Protein AF-A0A9D8DYG4-F1 (afdb_monomer)

Secondary structure (DSSP, 8-state):
-THHHHHHHHHHHHHHHHHHHHHHH---HHHHHHHHHHHT---HHHHHHHHHHH---HHHHHHHHHHHHHHHHHHHHHHHHHHHHHHHHHT--HHHHT-GGGTTS---GGGS-S-------

Foldseek 3Di:
DLVVCLVPVLVVQLVVQLVCCCVVVVDDSLVSSLRSLVVSQDACVVVVVVCVVVVDDPVVSVSSSVSRVVSNVVSVVSSVVSVVVSVVVVPVCPVVVPDCVCVPVCPDPPPPPPPPDDDDD

Structure (mmCIF, N/CA/C/O backbone):
data_AF-A0A9D8DYG4-F1
#
_entry.id   AF-A0A9D8DYG4-F1
#
loop_
_atom_site.group_PDB
_atom_site.id
_atom_site.type_symbol
_atom_site.label_atom_id
_atom_site.label_alt_id
_atom_site.label_comp_id
_atom_site.label_asym_id
_atom_site.label_entity_id
_atom_site.label_seq_id
_atom_site.pdbx_PDB_ins_code
_atom_site.Cartn_x
_atom_site.Cartn_y
_atom_site.Cartn_z
_atom_site.occupancy
_atom_site.B_iso_or_equiv
_atom_site.auth_seq_id
_atom_site.auth_comp_id
_atom_site.auth_asym_id
_atom_site.auth_atom_id
_atom_site.pdbx_PDB_model_num
ATOM 1 N N . MET A 1 1 ? -7.616 -14.921 13.571 1.00 48.41 1 MET A N 1
ATOM 2 C CA . MET A 1 1 ? -8.263 -15.078 12.248 1.00 48.41 1 MET A CA 1
ATOM 3 C C . MET A 1 1 ? -7.941 -13.916 11.300 1.00 48.41 1 MET A C 1
ATOM 5 O O . MET A 1 1 ? -7.505 -14.181 10.191 1.00 48.41 1 MET A O 1
ATOM 9 N N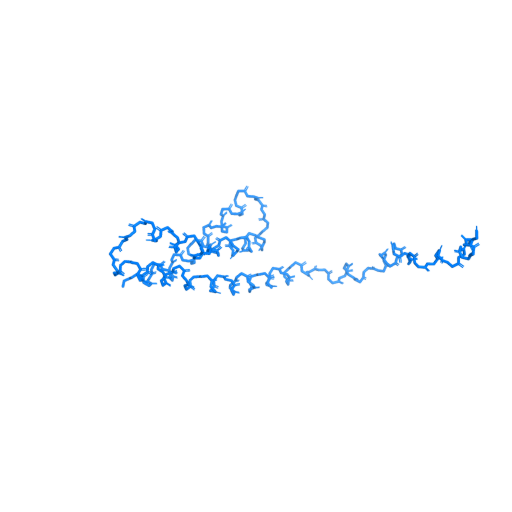 . VAL A 1 2 ? -8.060 -12.651 11.728 1.00 50.59 2 VAL A N 1
ATOM 10 C CA . VAL A 1 2 ? -8.009 -11.474 10.824 1.00 50.59 2 VAL A CA 1
ATOM 11 C C . VAL A 1 2 ? -6.627 -11.161 10.227 1.00 50.59 2 VAL A C 1
ATOM 13 O O . VAL A 1 2 ? -6.534 -10.733 9.085 1.00 50.59 2 VAL A O 1
ATOM 16 N N . ARG A 1 3 ? -5.531 -11.532 10.904 1.00 53.50 3 ARG A N 1
ATOM 17 C CA . ARG A 1 3 ? -4.160 -11.390 10.370 1.00 53.50 3 ARG A CA 1
ATOM 18 C C . ARG A 1 3 ? -3.975 -12.063 8.997 1.00 53.50 3 ARG A C 1
ATOM 20 O O . ARG A 1 3 ? -3.184 -11.598 8.193 1.00 53.50 3 ARG A O 1
ATOM 27 N N . ARG A 1 4 ? -4.718 -13.140 8.709 1.00 58.81 4 ARG A N 1
ATOM 28 C CA . ARG A 1 4 ? -4.624 -13.875 7.436 1.00 58.81 4 ARG A CA 1
ATOM 29 C C . ARG A 1 4 ? -5.157 -13.073 6.246 1.00 58.81 4 ARG A C 1
ATOM 31 O O . ARG A 1 4 ? -4.647 -13.254 5.151 1.00 58.81 4 ARG A O 1
ATOM 38 N N . LEU A 1 5 ? -6.138 -12.195 6.460 1.00 61.38 5 LEU A N 1
ATOM 39 C CA . LEU A 1 5 ? -6.743 -11.411 5.384 1.00 61.38 5 LEU A CA 1
ATOM 40 C C . LEU A 1 5 ? -5.798 -10.312 4.891 1.00 61.38 5 LEU A C 1
ATOM 42 O O . LEU A 1 5 ? -5.737 -10.070 3.700 1.00 61.38 5 LEU A O 1
ATOM 46 N N . VAL A 1 6 ? -4.984 -9.739 5.777 1.00 63.25 6 VAL A N 1
ATOM 47 C CA . VAL A 1 6 ? -3.973 -8.726 5.436 1.00 63.25 6 VAL A CA 1
ATOM 48 C C . VAL A 1 6 ? -2.803 -9.313 4.652 1.00 63.25 6 VAL A C 1
ATOM 50 O O . VAL A 1 6 ? -2.446 -8.814 3.588 1.00 63.25 6 VAL A O 1
ATOM 53 N N . TRP A 1 7 ? -2.231 -10.412 5.153 1.00 65.81 7 TRP A N 1
ATOM 54 C CA . TRP A 1 7 ? -1.086 -11.064 4.508 1.00 65.81 7 TRP A CA 1
ATOM 55 C C . TRP A 1 7 ? -1.425 -11.662 3.142 1.00 65.81 7 TRP A C 1
ATOM 57 O O . TRP A 1 7 ? -0.536 -11.818 2.315 1.00 65.81 7 TRP A O 1
ATOM 67 N N . ILE A 1 8 ? -2.694 -12.004 2.912 1.00 71.81 8 ILE A N 1
ATOM 68 C CA . ILE A 1 8 ? -3.167 -12.596 1.655 1.00 71.81 8 ILE A CA 1
ATOM 69 C C . ILE A 1 8 ? -3.800 -11.527 0.755 1.00 71.81 8 ILE A C 1
ATOM 71 O O . ILE A 1 8 ? -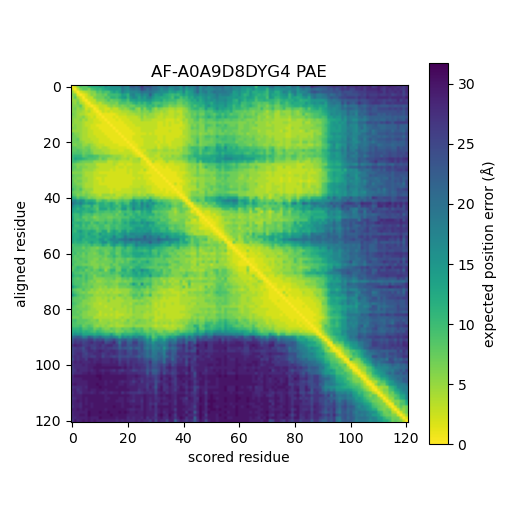3.535 -11.485 -0.442 1.00 71.81 8 ILE A O 1
ATOM 75 N N . GLY A 1 9 ? -4.596 -10.630 1.328 1.00 75.25 9 GLY A N 1
ATOM 76 C CA . GLY A 1 9 ? -5.312 -9.571 0.624 1.00 75.25 9 GLY A CA 1
ATOM 77 C C . GLY A 1 9 ? -4.392 -8.486 0.081 1.00 75.25 9 GLY A C 1
ATOM 78 O O . GLY A 1 9 ? -4.637 -8.010 -1.019 1.00 75.25 9 GLY A O 1
ATOM 79 N N . GLY A 1 10 ? -3.300 -8.154 0.779 1.00 78.94 10 GLY A N 1
ATOM 80 C CA . GLY A 1 10 ? -2.299 -7.211 0.276 1.00 78.94 10 GLY A CA 1
ATOM 81 C C . GLY A 1 10 ? -1.711 -7.659 -1.071 1.00 78.94 10 GLY A C 1
ATOM 82 O O . GLY A 1 10 ? -1.924 -6.985 -2.077 1.00 78.94 10 GLY A O 1
ATOM 83 N N . PRO A 1 11 ? -1.046 -8.826 -1.145 1.00 82.38 11 PRO A N 1
ATOM 84 C CA . PRO A 1 11 ? -0.505 -9.340 -2.402 1.00 82.38 11 PRO A CA 1
ATOM 85 C C . PRO A 1 11 ? -1.558 -9.488 -3.506 1.00 82.38 11 PRO A C 1
ATOM 87 O O . PRO A 1 11 ? -1.292 -9.144 -4.654 1.00 82.38 11 PRO A O 1
ATOM 90 N N . ILE A 1 12 ? -2.766 -9.953 -3.167 1.00 86.12 12 ILE A N 1
ATOM 91 C CA . ILE A 1 12 ? -3.862 -10.098 -4.136 1.00 86.12 12 ILE A CA 1
ATOM 92 C C . ILE A 1 12 ? -4.286 -8.741 -4.697 1.00 86.12 12 ILE A C 1
ATOM 94 O O . ILE A 1 12 ? -4.432 -8.607 -5.910 1.00 86.12 12 ILE A O 1
ATOM 98 N N . ASN A 1 13 ? -4.454 -7.731 -3.841 1.00 85.38 13 ASN A N 1
ATOM 99 C CA . ASN A 1 13 ? -4.845 -6.395 -4.270 1.00 85.38 13 ASN A CA 1
ATOM 100 C C . ASN A 1 13 ? -3.747 -5.746 -5.120 1.00 85.38 13 ASN A C 1
ATOM 102 O O . ASN A 1 13 ? -4.044 -5.128 -6.136 1.00 85.38 13 ASN A O 1
ATOM 106 N N . TRP A 1 14 ? -2.474 -5.955 -4.774 1.00 86.56 14 TRP A N 1
ATOM 107 C CA . TRP A 1 14 ? -1.351 -5.490 -5.588 1.00 86.56 14 TRP A CA 1
ATOM 108 C C . TRP A 1 14 ? -1.349 -6.109 -6.991 1.00 86.56 14 TRP A C 1
ATOM 110 O O . TRP A 1 14 ? -1.209 -5.391 -7.985 1.00 86.56 14 TRP A O 1
ATOM 120 N N . ILE A 1 15 ? -1.545 -7.428 -7.085 1.00 89.44 15 ILE A N 1
ATOM 121 C CA . ILE A 1 15 ? -1.633 -8.138 -8.366 1.00 89.44 15 ILE A CA 1
ATOM 122 C C . ILE A 1 15 ? -2.839 -7.629 -9.163 1.00 89.44 15 ILE A C 1
ATOM 124 O O . ILE A 1 15 ? -2.695 -7.302 -10.339 1.00 89.44 15 ILE A O 1
ATOM 128 N N . ALA A 1 16 ? -4.002 -7.488 -8.523 1.00 90.25 16 ALA A N 1
ATOM 129 C CA . ALA A 1 16 ? -5.208 -6.971 -9.162 1.00 90.25 16 ALA A CA 1
ATOM 130 C C . ALA A 1 16 ? -5.013 -5.542 -9.696 1.00 90.25 16 ALA A C 1
ATOM 132 O O . ALA A 1 16 ? -5.323 -5.286 -10.857 1.00 90.25 16 ALA A O 1
ATOM 133 N N . CYS A 1 17 ? -4.440 -4.632 -8.899 1.00 88.50 17 CYS A N 1
ATOM 134 C CA . CYS A 1 17 ? -4.125 -3.264 -9.318 1.00 88.50 17 CYS A CA 1
ATOM 135 C C . CYS A 1 17 ? -3.097 -3.224 -10.454 1.00 88.50 17 CYS A C 1
ATOM 137 O O . CYS A 1 17 ? -3.249 -2.430 -11.377 1.00 88.50 17 CYS A O 1
ATOM 139 N N . THR A 1 18 ? -2.076 -4.082 -10.414 1.00 89.75 18 THR A N 1
ATOM 140 C CA . THR A 1 18 ? -1.065 -4.180 -11.478 1.00 89.75 18 THR A CA 1
ATOM 141 C C . THR A 1 18 ? -1.686 -4.656 -12.790 1.00 89.75 18 THR A C 1
ATOM 143 O O . THR A 1 18 ? -1.442 -4.055 -13.837 1.00 89.75 18 THR A O 1
ATOM 146 N N . LEU A 1 19 ? -2.521 -5.703 -12.743 1.00 90.88 19 LEU A N 1
ATOM 147 C CA . LEU A 1 19 ? -3.256 -6.169 -13.918 1.00 90.88 19 LEU A CA 1
ATOM 148 C C . LEU A 1 19 ? -4.173 -5.070 -14.450 1.00 90.88 19 LEU A C 1
ATOM 150 O O . LEU A 1 19 ? -4.137 -4.789 -15.644 1.00 90.88 19 LEU A O 1
ATOM 154 N N . LEU A 1 20 ? -4.954 -4.418 -13.581 1.00 89.38 20 LEU A N 1
ATOM 155 C CA . LEU A 1 20 ? -5.807 -3.304 -13.992 1.00 89.38 20 LEU A CA 1
ATOM 156 C C . LEU A 1 20 ? -4.987 -2.203 -14.666 1.00 89.38 20 LEU A C 1
ATOM 158 O O . LEU A 1 20 ? -5.381 -1.719 -15.719 1.00 89.38 20 LEU A O 1
ATOM 162 N N . ALA A 1 21 ? -3.840 -1.828 -14.097 1.00 87.88 21 ALA A N 1
ATOM 163 C CA . ALA A 1 21 ? -2.982 -0.798 -14.665 1.00 87.88 21 ALA A CA 1
ATOM 164 C C . ALA A 1 21 ? -2.487 -1.184 -16.065 1.00 87.88 21 ALA A C 1
ATOM 166 O O . ALA A 1 21 ? -2.554 -0.371 -16.983 1.00 87.88 21 ALA A O 1
ATOM 167 N N . HIS A 1 22 ? -2.050 -2.428 -16.263 1.00 88.56 22 HIS A N 1
ATOM 168 C CA . HIS A 1 22 ? -1.600 -2.885 -17.575 1.00 88.56 22 HIS A CA 1
ATOM 169 C C . HIS A 1 22 ? -2.746 -2.939 -18.599 1.00 88.56 22 HIS A C 1
ATOM 171 O O . HIS A 1 22 ? -2.606 -2.413 -19.701 1.00 88.56 22 HIS A O 1
ATOM 177 N N . TYR A 1 23 ? -3.892 -3.518 -18.229 1.00 88.88 23 TYR A N 1
ATOM 178 C CA . TYR A 1 23 ? -5.007 -3.734 -19.153 1.00 88.88 23 TYR A CA 1
ATOM 179 C C . TYR A 1 23 ? -5.846 -2.476 -19.430 1.00 88.88 23 TYR A C 1
ATOM 181 O O . TYR A 1 23 ? -6.337 -2.334 -20.546 1.00 88.88 23 TYR A O 1
ATOM 189 N N . LEU A 1 24 ? -6.013 -1.558 -18.467 1.00 90.06 24 LEU A N 1
ATOM 190 C CA . LEU A 1 24 ? -6.767 -0.310 -18.680 1.00 90.06 24 LEU A CA 1
ATOM 191 C C . LEU A 1 24 ? -5.903 0.813 -19.262 1.00 90.06 24 LEU A C 1
ATOM 193 O O . LEU A 1 24 ? -6.386 1.555 -20.112 1.00 90.06 24 LEU A O 1
ATOM 197 N N . LEU A 1 25 ? -4.663 0.983 -18.786 1.00 85.31 25 LEU A N 1
ATOM 198 C CA . LEU A 1 25 ? -3.805 2.109 -19.190 1.00 85.31 25 LEU A CA 1
ATOM 199 C C . LEU A 1 25 ? -2.795 1.742 -20.287 1.00 85.31 25 LEU A C 1
ATOM 201 O O . LEU A 1 25 ? -2.138 2.636 -20.814 1.00 85.31 25 LEU A O 1
ATOM 205 N N . GLY A 1 26 ? -2.638 0.458 -20.634 1.00 83.44 26 GLY A N 1
ATOM 206 C CA . GLY A 1 26 ? -1.716 0.012 -21.688 1.00 83.44 26 GLY A CA 1
ATOM 207 C C . GLY A 1 26 ? -0.237 0.288 -21.387 1.00 83.44 26 GLY A C 1
ATOM 208 O O . GLY A 1 26 ? 0.594 0.314 -22.292 1.00 83.44 26 GLY A O 1
ATOM 209 N N . VAL A 1 27 ? 0.102 0.539 -20.121 1.00 83.25 27 VAL A N 1
ATOM 210 C CA . VAL A 1 27 ? 1.461 0.877 -19.680 1.00 83.25 27 VAL A CA 1
ATOM 211 C C . VAL A 1 27 ? 2.363 -0.354 -19.623 1.00 83.25 27 VAL A C 1
ATOM 213 O O . VAL A 1 27 ? 1.901 -1.472 -19.395 1.00 83.25 27 VAL A O 1
ATOM 216 N N . SER A 1 28 ? 3.671 -0.153 -19.806 1.00 86.19 28 SER A N 1
ATOM 217 C CA . SER A 1 28 ? 4.664 -1.232 -19.755 1.00 86.19 28 SER A CA 1
ATOM 218 C C . SER A 1 28 ? 4.650 -1.960 -18.405 1.00 86.19 28 SER A C 1
ATOM 220 O O . SER A 1 28 ? 4.374 -1.362 -17.364 1.00 86.19 28 SER A O 1
ATOM 222 N N . TRP A 1 29 ? 4.981 -3.256 -18.412 1.00 85.56 29 TRP A N 1
ATOM 223 C CA . TRP A 1 29 ? 4.990 -4.102 -17.211 1.00 85.56 29 TRP A CA 1
ATOM 224 C C . TRP A 1 29 ? 5.726 -3.484 -16.008 1.00 85.56 29 TRP A C 1
ATOM 226 O O . TRP A 1 29 ? 5.140 -3.470 -14.924 1.00 85.56 29 TRP A O 1
ATOM 236 N N . PRO A 1 30 ? 6.939 -2.906 -16.152 1.00 84.75 30 PRO A N 1
ATOM 237 C CA . PRO A 1 30 ? 7.631 -2.272 -15.028 1.00 84.75 30 PRO A CA 1
ATOM 238 C C . PRO A 1 30 ? 6.820 -1.117 -14.424 1.00 84.75 30 PRO A C 1
ATOM 240 O O . PRO A 1 30 ? 6.682 -1.012 -13.207 1.00 84.75 30 PRO A O 1
ATOM 243 N N . LEU A 1 31 ? 6.221 -0.277 -15.271 1.00 85.12 31 LEU A N 1
ATOM 244 C CA . LEU A 1 31 ? 5.428 0.865 -14.824 1.00 85.12 31 LEU A CA 1
ATOM 245 C C . LEU A 1 31 ? 4.100 0.426 -14.186 1.00 85.12 31 LEU A C 1
ATOM 247 O O . LEU A 1 31 ? 3.666 1.027 -13.205 1.00 85.12 31 LEU A O 1
ATOM 251 N N . ALA A 1 32 ? 3.485 -0.644 -14.695 1.00 88.38 32 ALA A N 1
ATOM 252 C CA . ALA A 1 32 ? 2.277 -1.233 -14.122 1.00 88.38 32 ALA A CA 1
ATOM 253 C C . ALA A 1 32 ? 2.523 -1.782 -12.706 1.00 88.38 32 ALA A C 1
ATOM 255 O O . ALA A 1 32 ? 1.728 -1.516 -11.804 1.00 88.38 32 ALA A O 1
ATOM 256 N N . PHE A 1 33 ? 3.641 -2.488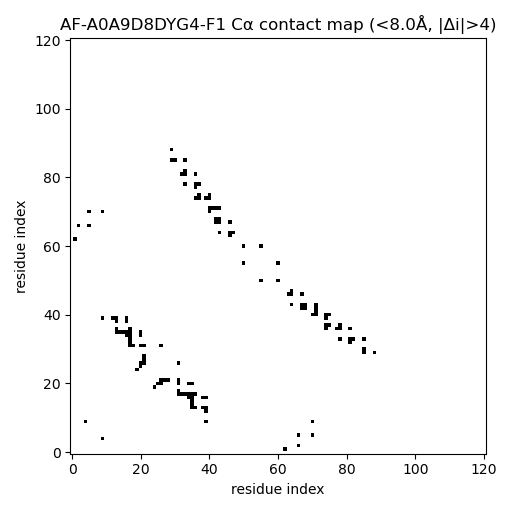 -12.483 1.00 88.69 33 PHE A N 1
ATOM 257 C CA . PHE A 1 33 ? 4.020 -2.984 -11.153 1.00 88.69 33 PHE A CA 1
ATOM 258 C C . PHE A 1 33 ? 4.256 -1.845 -10.159 1.00 88.69 33 PHE A C 1
ATOM 260 O O . PHE A 1 33 ? 3.833 -1.935 -9.004 1.00 88.69 33 PHE A O 1
ATOM 267 N N . LEU A 1 34 ? 4.898 -0.762 -10.611 1.00 88.25 34 LEU A N 1
ATOM 268 C CA . LEU A 1 34 ? 5.101 0.443 -9.808 1.00 88.25 34 LEU A CA 1
ATOM 269 C C . LEU A 1 34 ? 3.774 1.103 -9.429 1.00 88.25 34 LEU A C 1
ATOM 271 O O . LEU A 1 34 ? 3.557 1.409 -8.259 1.00 88.25 34 LEU A O 1
ATOM 275 N N . LEU A 1 35 ? 2.878 1.283 -10.399 1.00 88.75 35 LEU A N 1
ATOM 276 C CA . LEU A 1 35 ? 1.542 1.829 -10.163 1.00 88.75 35 LEU A CA 1
ATOM 277 C C . LEU A 1 35 ? 0.759 0.977 -9.163 1.00 88.75 35 LEU A C 1
ATOM 279 O O . LEU A 1 35 ? 0.214 1.513 -8.202 1.00 88.75 35 LEU A O 1
ATOM 283 N N . GLY A 1 36 ? 0.767 -0.347 -9.330 1.00 87.69 36 GLY A N 1
ATOM 284 C CA . GLY A 1 36 ? 0.152 -1.261 -8.372 1.00 87.69 36 GLY A CA 1
ATOM 285 C C . GLY A 1 36 ? 0.732 -1.104 -6.965 1.00 87.69 36 GLY A C 1
ATOM 286 O O . GLY A 1 36 ? -0.016 -1.092 -5.988 1.00 87.69 36 GLY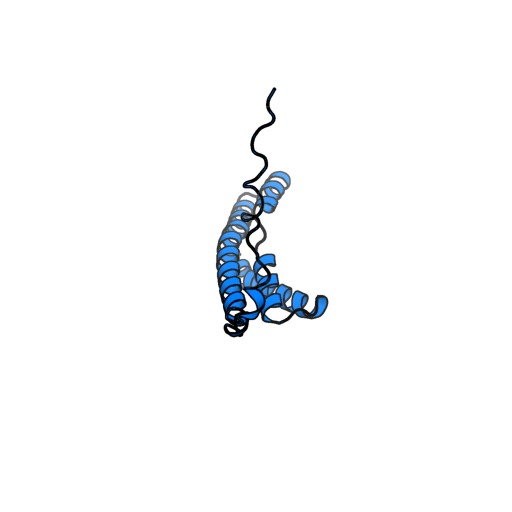 A O 1
ATOM 287 N N . ALA A 1 37 ? 2.056 -0.955 -6.846 1.00 87.81 37 ALA A N 1
ATOM 288 C CA . ALA A 1 37 ? 2.744 -0.830 -5.560 1.00 87.81 37 ALA A CA 1
ATOM 289 C C . ALA A 1 37 ? 2.441 0.488 -4.833 1.00 87.81 37 ALA A C 1
ATOM 291 O O . ALA A 1 37 ? 2.449 0.535 -3.607 1.00 87.81 37 ALA A O 1
ATOM 292 N N . ILE A 1 38 ? 2.146 1.551 -5.577 1.00 85.81 38 ILE A N 1
ATOM 293 C CA . ILE A 1 38 ? 1.711 2.829 -5.007 1.00 85.81 38 ILE A CA 1
ATOM 294 C C . ILE A 1 38 ? 0.244 2.740 -4.563 1.00 85.81 38 ILE A C 1
ATOM 296 O O . ILE A 1 38 ? -0.103 3.237 -3.499 1.00 85.81 38 ILE A O 1
ATOM 300 N N . LEU A 1 39 ? -0.614 2.073 -5.341 1.00 86.19 39 LEU A N 1
ATOM 301 C CA . LEU A 1 39 ? -2.054 1.978 -5.066 1.00 86.19 39 LEU A CA 1
ATOM 302 C C . LEU A 1 39 ? -2.408 1.094 -3.863 1.00 86.19 39 LEU A C 1
ATOM 304 O O . LEU A 1 39 ? -3.432 1.318 -3.220 1.00 86.19 39 LEU A O 1
ATOM 308 N N . ILE A 1 40 ? -1.580 0.100 -3.536 1.00 83.81 40 ILE A N 1
ATOM 309 C CA . ILE A 1 40 ? -1.779 -0.718 -2.330 1.00 83.81 40 ILE A CA 1
ATOM 310 C C . ILE A 1 40 ? -1.568 0.082 -1.035 1.00 83.81 40 ILE A C 1
ATOM 312 O O . ILE A 1 40 ? -2.157 -0.258 -0.009 1.00 83.81 40 ILE A O 1
ATOM 316 N N . VAL A 1 41 ? -0.774 1.158 -1.075 1.00 78.69 41 VAL A N 1
ATOM 317 C CA . VAL A 1 41 ? -0.603 2.072 0.060 1.00 78.69 41 VAL A CA 1
ATOM 318 C C . VAL A 1 41 ? -1.854 2.935 0.177 1.00 78.69 41 VAL A C 1
ATOM 320 O O . VAL A 1 41 ? -2.004 3.970 -0.466 1.00 78.69 41 VAL A O 1
ATOM 323 N N . SER A 1 42 ? -2.785 2.477 1.006 1.00 73.06 42 SER A N 1
ATOM 324 C CA . SER A 1 42 ? -3.903 3.279 1.492 1.00 73.06 42 SER A CA 1
ATOM 325 C C . SER A 1 42 ? -3.634 3.658 2.940 1.00 73.06 42 SER A C 1
ATOM 327 O O . SER A 1 42 ? -3.370 2.793 3.773 1.00 73.06 42 SER A O 1
ATOM 329 N N . GLY A 1 43 ? -3.705 4.952 3.242 1.00 65.00 43 GLY A N 1
ATOM 330 C CA . GLY A 1 43 ? -3.387 5.442 4.575 1.00 65.00 43 GLY A CA 1
ATOM 331 C C . GLY A 1 43 ? -4.466 5.070 5.608 1.00 65.00 43 GLY A C 1
ATOM 332 O O . GLY A 1 43 ? -5.656 5.290 5.356 1.00 65.00 43 GLY A O 1
ATOM 333 N N . PRO A 1 44 ? -4.095 4.635 6.830 1.00 68.44 44 PRO A N 1
ATOM 334 C CA . PRO A 1 44 ? -5.011 4.521 7.976 1.00 68.44 44 PRO A CA 1
ATOM 335 C C . PRO A 1 44 ? -5.603 5.879 8.410 1.00 68.44 44 PRO A C 1
ATOM 337 O O . PRO A 1 44 ? -6.470 5.942 9.289 1.00 68.44 44 PRO A O 1
ATOM 340 N N . THR A 1 45 ? -5.166 6.963 7.761 1.00 73.69 45 THR A N 1
ATOM 341 C CA . THR A 1 45 ? -5.633 8.344 7.908 1.00 73.69 45 THR A CA 1
ATOM 342 C C . THR A 1 45 ? -7.130 8.507 7.660 1.00 73.69 45 THR A C 1
ATOM 344 O O . THR A 1 45 ? -7.738 9.375 8.278 1.00 73.69 45 THR A O 1
ATOM 347 N N . VAL A 1 46 ? -7.749 7.655 6.834 1.00 71.62 46 VAL A N 1
ATOM 348 C CA . VAL A 1 46 ? -9.213 7.643 6.630 1.00 71.62 46 VAL A CA 1
ATOM 349 C C . VAL A 1 46 ? -9.939 6.593 7.473 1.00 71.62 46 VAL A C 1
ATOM 351 O O . VAL A 1 46 ? -11.098 6.781 7.830 1.00 71.62 46 VAL A O 1
ATOM 354 N N . VAL A 1 47 ? -9.263 5.510 7.859 1.00 74.69 47 VAL A N 1
ATOM 355 C CA . VAL A 1 47 ? -9.868 4.410 8.631 1.00 74.69 47 VAL A CA 1
ATOM 356 C C . VAL A 1 47 ? -10.143 4.835 10.075 1.00 74.69 47 VAL A C 1
ATOM 358 O O . VAL A 1 47 ? -11.204 4.540 10.623 1.00 74.69 47 VAL A O 1
ATOM 361 N N . THR A 1 48 ? -9.212 5.584 10.671 1.00 79.69 48 THR A N 1
ATOM 362 C CA . THR A 1 48 ? -9.311 6.078 12.053 1.00 79.69 48 THR A CA 1
ATOM 363 C C . THR A 1 48 ? -10.518 7.006 12.269 1.00 79.69 48 THR A C 1
ATOM 365 O O . THR A 1 48 ? -11.331 6.693 13.140 1.00 79.69 48 THR A O 1
ATOM 368 N N . PRO A 1 49 ? -10.735 8.072 11.464 1.00 81.00 49 PRO A N 1
ATOM 369 C CA . PRO A 1 49 ? -11.904 8.932 11.648 1.00 81.00 49 PRO A CA 1
ATOM 370 C C . PRO A 1 49 ? -13.227 8.193 11.394 1.00 81.00 49 PRO A C 1
ATOM 372 O O . PRO A 1 49 ? -14.179 8.385 12.143 1.00 81.00 49 PRO A O 1
ATOM 375 N N . ILE A 1 50 ? -13.300 7.296 10.402 1.00 79.25 50 ILE A N 1
ATOM 376 C CA . ILE A 1 50 ? -14.525 6.523 10.116 1.00 79.25 50 ILE A CA 1
ATOM 377 C C . ILE A 1 50 ? -14.896 5.603 11.288 1.00 79.25 50 ILE A C 1
ATOM 379 O O . ILE A 1 50 ? -16.068 5.507 11.657 1.00 79.25 50 ILE A O 1
ATOM 383 N N . LEU A 1 51 ? -13.908 4.952 11.906 1.00 77.12 51 LEU A N 1
ATOM 384 C CA . LEU A 1 51 ? -14.113 4.120 13.096 1.00 77.12 51 LEU A CA 1
ATOM 385 C C . LEU A 1 51 ? -14.631 4.922 14.291 1.00 77.12 51 LEU A C 1
ATOM 387 O O . LEU A 1 51 ? -15.449 4.410 15.059 1.00 77.12 51 LEU A O 1
ATOM 391 N N . ASP A 1 52 ? -14.177 6.164 14.438 1.00 79.44 52 ASP A N 1
ATOM 392 C CA . ASP A 1 52 ? -14.613 7.042 15.520 1.00 79.44 52 ASP A CA 1
ATOM 393 C C . ASP A 1 52 ? -16.066 7.520 15.326 1.00 79.44 52 ASP A C 1
ATOM 395 O O . ASP A 1 52 ? -16.808 7.631 16.307 1.00 79.44 52 ASP A O 1
ATOM 399 N N . PHE A 1 53 ? -16.526 7.696 14.079 1.00 80.25 53 PHE A N 1
ATOM 400 C CA . PHE A 1 53 ? -17.938 7.973 13.776 1.00 80.25 53 PHE A CA 1
ATOM 401 C C . PHE A 1 53 ? -18.842 6.736 13.898 1.00 80.25 53 PHE A C 1
ATOM 403 O O . PHE A 1 53 ? -19.947 6.837 14.427 1.00 80.25 53 PHE A O 1
ATOM 410 N N . ALA A 1 54 ? -18.388 5.564 13.444 1.00 82.38 54 ALA A N 1
ATOM 411 C CA . ALA A 1 54 ? -19.198 4.341 13.409 1.00 82.38 54 ALA A CA 1
ATOM 412 C C . ALA A 1 54 ? -19.349 3.636 14.776 1.00 82.38 54 ALA A C 1
ATOM 414 O O . ALA A 1 54 ? -20.198 2.758 14.916 1.00 82.38 54 ALA A O 1
ATOM 415 N N . ARG A 1 55 ? -18.525 3.991 15.777 1.00 77.06 55 ARG A N 1
ATOM 416 C CA . ARG A 1 55 ? -18.520 3.432 17.149 1.00 77.06 55 ARG A CA 1
ATOM 417 C C . ARG A 1 55 ? -18.702 1.899 17.236 1.00 77.06 55 ARG A C 1
ATOM 419 O O . ARG A 1 55 ? -19.581 1.422 17.959 1.00 77.06 55 ARG A O 1
ATOM 426 N N . PRO A 1 56 ? -17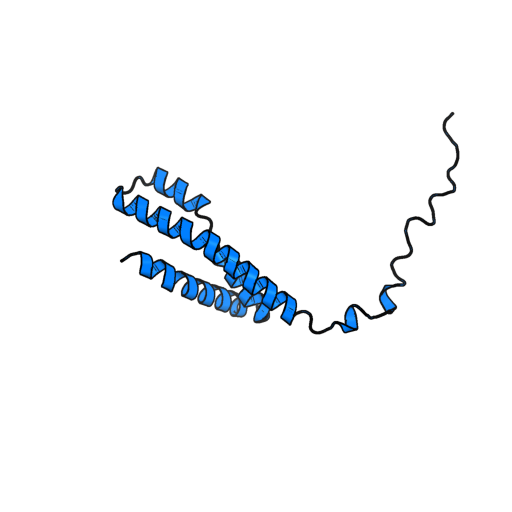.882 1.088 16.548 1.00 76.88 56 PRO A N 1
ATOM 427 C CA . PRO A 1 56 ? -17.993 -0.361 16.648 1.00 76.88 56 PRO A CA 1
ATOM 428 C C . PRO A 1 56 ? -17.523 -0.887 18.011 1.00 76.88 56 PRO A C 1
ATOM 430 O O . PRO A 1 56 ? -16.801 -0.222 18.757 1.00 76.88 56 PRO A O 1
ATOM 433 N N . GLN A 1 57 ? -17.896 -2.132 18.321 1.00 80.06 57 GLN A N 1
ATOM 434 C CA . GLN A 1 57 ? -17.463 -2.822 19.539 1.00 80.06 57 GLN A CA 1
ATOM 435 C C . GLN A 1 57 ? -15.928 -2.825 19.670 1.00 80.06 57 GLN A C 1
ATOM 437 O O . GLN A 1 57 ? -15.214 -3.047 18.689 1.00 80.06 57 GLN A O 1
ATOM 442 N N . GLN A 1 58 ? -15.413 -2.631 20.893 1.00 78.12 58 GLN A N 1
ATOM 443 C CA . GLN A 1 58 ? -13.975 -2.439 21.166 1.00 78.12 58 GLN A CA 1
ATOM 444 C C . GLN A 1 58 ? -13.065 -3.513 20.542 1.00 78.12 58 GLN A C 1
ATOM 446 O O . GLN A 1 58 ? -11.972 -3.192 20.074 1.00 78.12 58 GLN A O 1
ATOM 451 N N . ARG A 1 59 ? -13.522 -4.774 20.473 1.00 79.44 59 ARG A N 1
ATOM 452 C CA . ARG A 1 59 ? -12.775 -5.871 19.831 1.00 79.44 59 ARG A CA 1
ATOM 453 C C . ARG A 1 59 ? -12.567 -5.662 18.330 1.00 79.44 59 ARG A C 1
ATOM 455 O O . ARG A 1 59 ? -11.490 -5.955 17.830 1.00 79.44 59 ARG A O 1
ATOM 462 N N . VAL A 1 60 ? -13.574 -5.158 17.621 1.00 79.75 60 VAL A N 1
ATOM 463 C CA . VAL A 1 60 ? -13.518 -4.941 16.167 1.00 79.75 60 VAL A CA 1
ATOM 464 C C . VAL A 1 60 ? -12.687 -3.697 15.849 1.00 79.75 60 VAL A C 1
ATOM 466 O O . VAL A 1 60 ? -11.866 -3.728 14.937 1.00 79.75 60 VAL A O 1
ATOM 469 N N . ARG A 1 61 ? -12.809 -2.641 16.669 1.00 81.06 61 ARG A N 1
ATOM 470 C CA . ARG A 1 61 ? -12.013 -1.408 16.541 1.00 81.06 61 ARG A CA 1
ATOM 471 C C . ARG A 1 61 ? -10.510 -1.675 16.626 1.00 81.06 61 ARG A C 1
ATOM 473 O O . ARG A 1 61 ? -9.764 -1.200 15.778 1.00 81.06 61 ARG A O 1
ATOM 480 N N . GLY A 1 62 ? -10.071 -2.458 17.615 1.00 80.00 62 GLY A N 1
ATOM 481 C CA . GLY A 1 62 ? -8.653 -2.793 17.775 1.00 80.00 62 GLY A CA 1
ATOM 482 C C . GLY A 1 62 ? -8.084 -3.558 16.579 1.00 80.00 62 GLY A C 1
ATOM 483 O O . GLY A 1 62 ? -6.963 -3.294 16.162 1.00 80.00 62 GLY A O 1
ATOM 484 N N . ILE A 1 63 ? -8.874 -4.458 15.989 1.00 80.88 63 ILE A N 1
ATOM 485 C CA . ILE A 1 63 ? -8.455 -5.244 14.827 1.00 80.88 63 ILE A CA 1
ATOM 486 C C . ILE A 1 63 ? -8.349 -4.369 13.576 1.00 80.88 63 ILE A C 1
ATOM 488 O O . ILE A 1 63 ? -7.319 -4.430 12.915 1.00 80.88 63 ILE A O 1
ATOM 492 N N . LEU A 1 64 ? -9.356 -3.538 13.278 1.00 76.56 64 LEU A N 1
ATOM 493 C CA . LEU A 1 64 ? -9.331 -2.674 12.089 1.00 76.56 64 LEU A CA 1
ATOM 494 C C . LEU A 1 64 ? -8.191 -1.646 12.140 1.00 76.56 64 LEU A C 1
ATOM 496 O O . LEU A 1 64 ? -7.542 -1.399 11.127 1.00 76.56 64 LEU A O 1
ATOM 500 N N . LEU A 1 65 ? -7.920 -1.069 13.316 1.00 79.31 65 LEU A N 1
ATOM 501 C CA . LEU A 1 65 ? -6.796 -0.145 13.491 1.00 79.31 65 LEU A CA 1
ATOM 502 C C . LEU A 1 65 ? -5.459 -0.861 13.299 1.00 79.31 65 LEU A C 1
ATOM 504 O O . LEU A 1 65 ? -4.578 -0.343 12.618 1.00 79.31 65 LEU A O 1
ATOM 508 N N . TRP A 1 66 ? -5.308 -2.061 13.862 1.00 80.62 66 TRP A N 1
ATOM 509 C CA . TRP A 1 66 ? -4.079 -2.841 13.726 1.00 80.62 66 TRP A CA 1
ATOM 510 C C . TRP A 1 66 ? -3.848 -3.308 12.280 1.00 80.62 66 TRP A C 1
ATOM 512 O O . TRP A 1 66 ? -2.718 -3.303 11.802 1.00 80.62 66 TRP A O 1
ATOM 522 N N . GLU A 1 67 ? -4.922 -3.658 11.571 1.00 75.75 67 GLU A N 1
ATOM 523 C CA . GLU A 1 67 ? -4.919 -4.064 10.162 1.00 75.75 67 GLU A CA 1
ATOM 524 C C . GLU A 1 67 ? -4.521 -2.916 9.227 1.00 75.75 67 GLU A C 1
ATOM 526 O O . GLU A 1 67 ? -3.566 -3.062 8.462 1.00 75.75 67 GLU A O 1
ATOM 531 N N . GLY A 1 68 ? -5.184 -1.761 9.334 1.00 73.31 68 GLY A N 1
ATOM 532 C CA . GLY A 1 68 ? -4.882 -0.601 8.493 1.00 73.31 68 GLY A CA 1
ATOM 533 C C . GLY A 1 68 ? -3.516 0.025 8.784 1.00 73.31 68 GLY A C 1
ATOM 534 O O . GLY A 1 68 ? -2.843 0.485 7.869 1.00 73.31 68 GLY A O 1
ATOM 535 N N . THR A 1 69 ? -3.065 0.003 10.043 1.00 78.00 69 THR A N 1
ATOM 536 C CA . THR A 1 69 ? -1.781 0.616 10.434 1.00 78.00 69 THR A CA 1
ATOM 537 C C . THR A 1 69 ? -0.573 -0.242 10.056 1.00 78.00 69 THR A C 1
ATOM 539 O O . THR A 1 69 ? 0.495 0.299 9.797 1.00 78.00 69 THR A O 1
ATOM 542 N N . MET A 1 70 ? -0.706 -1.573 10.005 1.00 81.50 70 MET A N 1
ATOM 543 C CA . MET A 1 70 ? 0.405 -2.463 9.629 1.00 81.50 70 MET A CA 1
ATOM 544 C C . MET A 1 70 ? 0.653 -2.510 8.117 1.00 81.50 70 MET A C 1
ATOM 546 O O . MET A 1 70 ? 1.800 -2.640 7.694 1.00 81.50 70 MET A O 1
ATOM 550 N N . LEU A 1 71 ? -0.398 -2.401 7.298 1.00 78.38 71 LEU A N 1
ATOM 551 C CA . LEU A 1 71 ? -0.279 -2.415 5.834 1.00 78.38 71 LEU A CA 1
ATOM 552 C C . LEU A 1 71 ? 0.443 -1.186 5.271 1.00 78.38 71 LEU A C 1
ATOM 554 O O . LEU A 1 71 ? 1.126 -1.301 4.257 1.00 78.38 71 LEU A O 1
ATOM 558 N N . ASP A 1 72 ? 0.330 -0.044 5.946 1.00 83.81 72 ASP A N 1
ATOM 559 C CA . ASP A 1 72 ? 0.872 1.244 5.507 1.00 83.81 72 ASP A CA 1
ATOM 560 C C . ASP A 1 72 ? 2.413 1.254 5.361 1.00 83.81 72 ASP A C 1
ATOM 562 O O . ASP A 1 72 ? 2.912 1.420 4.242 1.00 83.81 72 ASP A O 1
ATOM 566 N N . PRO A 1 73 ? 3.216 0.962 6.408 1.00 83.06 73 PRO A N 1
ATOM 567 C CA . PRO A 1 73 ? 4.672 0.921 6.274 1.00 83.06 73 PRO A CA 1
ATOM 568 C C . PRO A 1 73 ? 5.154 -0.223 5.370 1.00 83.06 73 PRO A C 1
ATOM 570 O O . PRO A 1 73 ? 6.143 -0.060 4.654 1.00 83.06 73 PRO A O 1
ATOM 573 N N . ILE A 1 74 ? 4.462 -1.370 5.364 1.00 84.50 74 ILE A N 1
ATOM 574 C CA . ILE A 1 74 ? 4.821 -2.517 4.513 1.00 84.50 74 ILE A CA 1
ATOM 575 C C . ILE A 1 74 ? 4.661 -2.147 3.037 1.00 84.50 74 ILE A C 1
ATOM 577 O O . ILE A 1 74 ? 5.572 -2.381 2.242 1.00 84.50 74 ILE A O 1
ATOM 581 N N . GLY A 1 75 ? 3.531 -1.533 2.681 1.00 82.81 75 GLY A N 1
ATOM 582 C CA . GLY A 1 75 ? 3.278 -1.055 1.328 1.00 82.81 75 GLY A CA 1
ATOM 583 C C . GLY A 1 75 ? 4.282 0.017 0.906 1.00 82.81 75 GLY A C 1
ATOM 584 O O . GLY A 1 75 ? 4.806 -0.053 -0.202 1.00 82.81 75 GLY A O 1
ATOM 585 N N . GLY A 1 76 ? 4.627 0.955 1.797 1.00 85.75 76 GLY A N 1
ATOM 586 C CA . GLY A 1 76 ? 5.612 2.002 1.508 1.00 85.75 76 GLY A CA 1
ATOM 587 C C . GLY A 1 76 ? 7.005 1.447 1.194 1.00 85.75 76 GLY A C 1
ATOM 588 O O . GLY A 1 76 ? 7.620 1.827 0.196 1.00 85.75 76 GLY A O 1
ATOM 589 N N . ILE A 1 77 ? 7.489 0.494 1.998 1.00 88.94 77 ILE A N 1
ATOM 590 C CA . ILE A 1 77 ? 8.780 -0.173 1.757 1.00 88.94 77 ILE A CA 1
ATOM 591 C C . ILE A 1 77 ? 8.739 -0.944 0.435 1.00 88.94 77 ILE A C 1
ATOM 593 O O . ILE A 1 77 ? 9.665 -0.853 -0.373 1.00 88.94 77 ILE A O 1
ATOM 597 N N . PHE A 1 78 ? 7.652 -1.669 0.184 1.00 86.56 78 PHE A N 1
ATOM 598 C CA . PHE A 1 78 ? 7.469 -2.438 -1.041 1.00 86.56 78 PHE A CA 1
ATOM 599 C C . PHE A 1 78 ? 7.433 -1.549 -2.296 1.00 86.56 78 PHE A C 1
ATOM 601 O O . PHE A 1 78 ? 8.092 -1.855 -3.292 1.00 86.56 78 PHE A O 1
ATOM 608 N N . ALA A 1 79 ? 6.751 -0.402 -2.229 1.00 86.69 79 ALA A N 1
ATOM 609 C CA . ALA A 1 79 ? 6.712 0.591 -3.297 1.00 86.69 79 ALA A CA 1
ATOM 610 C C . ALA A 1 79 ? 8.103 1.140 -3.623 1.00 86.69 79 ALA A C 1
ATOM 612 O O . ALA A 1 79 ? 8.467 1.240 -4.795 1.00 86.69 79 ALA A O 1
ATOM 613 N N . ILE A 1 80 ? 8.914 1.433 -2.601 1.00 89.88 80 ILE A N 1
ATOM 614 C CA . ILE A 1 80 ? 10.296 1.888 -2.794 1.00 89.88 80 ILE A CA 1
ATOM 615 C C . ILE A 1 80 ? 11.138 0.799 -3.469 1.00 89.88 80 ILE A C 1
ATOM 617 O O . ILE A 1 80 ? 11.894 1.105 -4.391 1.00 89.88 80 ILE A O 1
ATOM 621 N N . VAL A 1 81 ? 11.009 -0.465 -3.054 1.00 90.25 81 VAL A N 1
ATOM 622 C CA . VAL A 1 81 ? 11.738 -1.587 -3.672 1.00 90.25 81 VAL A CA 1
ATOM 623 C C . VAL A 1 81 ? 11.387 -1.713 -5.154 1.00 90.25 81 VAL A C 1
ATOM 625 O O . VAL A 1 81 ? 12.283 -1.778 -5.994 1.00 90.25 81 VAL A O 1
ATOM 628 N N . ILE A 1 82 ? 10.101 -1.675 -5.501 1.00 87.50 82 ILE A N 1
ATOM 629 C CA . ILE A 1 82 ? 9.665 -1.765 -6.900 1.00 87.50 82 ILE A CA 1
ATOM 630 C C . ILE A 1 82 ? 10.112 -0.542 -7.693 1.00 87.50 82 ILE A C 1
ATOM 632 O O . ILE A 1 82 ? 10.601 -0.685 -8.809 1.00 87.50 82 ILE A O 1
ATOM 636 N N . PHE A 1 83 ? 10.025 0.653 -7.114 1.00 87.56 83 PHE A N 1
ATOM 637 C CA . PHE A 1 83 ? 10.541 1.865 -7.739 1.00 87.56 83 PHE A CA 1
ATOM 638 C C . PHE A 1 83 ? 12.030 1.746 -8.081 1.00 87.56 83 PHE A C 1
ATOM 640 O O . PHE A 1 83 ? 12.438 2.118 -9.181 1.00 87.56 83 PHE A O 1
ATOM 647 N N . GLN A 1 84 ? 12.841 1.185 -7.181 1.00 87.00 84 GLN A N 1
ATOM 648 C CA . GLN A 1 84 ? 14.259 0.932 -7.443 1.00 87.00 84 GLN A CA 1
ATOM 649 C C . GLN A 1 84 ? 14.449 -0.057 -8.598 1.00 87.00 84 GLN A C 1
ATOM 651 O O . GLN A 1 84 ? 15.247 0.218 -9.494 1.00 87.00 84 GLN A O 1
ATOM 656 N N . VAL A 1 85 ? 13.691 -1.160 -8.617 1.00 86.06 85 VAL A N 1
ATOM 657 C CA . VAL A 1 85 ? 13.729 -2.153 -9.706 1.00 86.06 85 VAL A CA 1
ATOM 658 C C . VAL A 1 85 ? 13.389 -1.500 -11.043 1.00 86.06 85 VAL A C 1
ATOM 660 O O . VAL A 1 85 ? 14.160 -1.616 -11.990 1.00 86.06 85 VAL A O 1
ATOM 663 N N . VAL A 1 86 ? 12.297 -0.737 -11.109 1.00 85.69 86 VAL A N 1
ATOM 664 C CA . VAL A 1 86 ? 11.862 -0.056 -12.337 1.00 85.69 86 VAL A CA 1
ATOM 665 C C . VAL A 1 86 ? 12.881 0.979 -12.799 1.00 85.69 86 VAL A C 1
ATOM 667 O O . VAL A 1 86 ? 13.137 1.116 -13.997 1.00 85.69 86 VAL A O 1
ATOM 670 N N . ARG A 1 87 ? 13.501 1.705 -11.863 1.00 83.62 87 ARG A N 1
ATOM 671 C CA . ARG A 1 87 ? 14.540 2.680 -12.197 1.00 83.62 87 ARG A CA 1
ATOM 672 C C . ARG A 1 87 ? 15.763 1.999 -12.808 1.00 83.62 87 ARG A C 1
ATOM 674 O O . ARG A 1 87 ? 16.313 2.529 -13.764 1.00 83.62 87 ARG A O 1
ATOM 681 N N . VAL A 1 88 ? 16.159 0.832 -12.298 1.00 82.19 88 VAL A N 1
ATOM 682 C CA . VAL A 1 88 ? 17.262 0.040 -12.864 1.00 82.19 88 VAL A CA 1
ATOM 683 C C . VAL A 1 88 ? 16.893 -0.513 -14.240 1.00 82.19 88 VAL A C 1
ATOM 685 O O . VAL A 1 88 ? 17.678 -0.359 -15.168 1.00 82.19 88 VAL A O 1
ATOM 688 N N . THR A 1 89 ? 15.691 -1.069 -14.416 1.00 75.62 89 THR A N 1
ATOM 689 C CA . THR A 1 89 ? 15.259 -1.615 -15.717 1.00 75.62 89 THR A CA 1
ATOM 690 C C . THR A 1 89 ? 15.073 -0.539 -16.786 1.00 75.62 89 THR A C 1
ATOM 692 O O . THR A 1 89 ? 15.236 -0.811 -17.965 1.00 75.62 89 THR A O 1
ATOM 695 N N . THR A 1 90 ? 14.731 0.694 -16.398 1.00 68.38 90 THR A N 1
ATOM 696 C CA . THR A 1 90 ? 14.598 1.817 -17.346 1.00 68.38 90 THR A CA 1
ATOM 697 C C . THR A 1 90 ? 15.964 2.418 -17.719 1.00 68.38 90 THR A C 1
ATOM 699 O O . THR A 1 90 ? 16.069 3.117 -18.720 1.00 68.38 90 THR A O 1
ATOM 702 N N . MET A 1 91 ? 17.028 2.145 -16.950 1.00 57.16 91 MET A N 1
ATOM 703 C CA . MET A 1 91 ? 18.390 2.652 -17.189 1.00 57.16 91 MET A CA 1
ATOM 704 C C . MET A 1 91 ? 19.218 1.793 -18.166 1.00 57.16 91 MET A C 1
ATOM 706 O O . MET A 1 91 ? 20.444 1.900 -18.183 1.00 57.16 91 MET A O 1
ATOM 710 N N . GLU A 1 92 ? 18.583 1.014 -19.045 1.00 54.97 92 GLU A N 1
ATOM 711 C CA . GLU A 1 92 ? 19.232 0.365 -20.200 1.00 54.97 92 GLU A CA 1
ATOM 712 C C . GLU A 1 92 ? 19.500 1.323 -21.382 1.00 54.97 92 GLU A C 1
ATOM 714 O O . GLU A 1 92 ? 19.343 0.974 -22.547 1.00 54.97 92 GLU A O 1
ATOM 719 N N . SER A 1 93 ? 20.003 2.527 -21.100 1.00 54.66 93 SER A N 1
ATOM 720 C CA . SER A 1 93 ? 20.890 3.222 -22.045 1.00 54.66 93 SER A CA 1
ATOM 721 C C . SER A 1 93 ? 21.818 4.225 -21.338 1.00 54.66 93 SER A C 1
ATOM 723 O O . SER A 1 93 ? 21.686 5.443 -21.478 1.00 54.66 93 SER A O 1
ATOM 725 N N . PRO A 1 94 ? 22.864 3.738 -20.634 1.00 53.91 94 PRO A N 1
ATOM 726 C CA . PRO A 1 94 ? 23.986 4.573 -20.185 1.00 53.91 94 PRO A CA 1
ATOM 727 C C . PRO A 1 94 ? 24.680 5.325 -21.341 1.00 53.91 94 PRO A C 1
ATOM 729 O O . PRO A 1 94 ? 25.395 6.299 -21.112 1.00 53.91 94 PRO A O 1
ATOM 732 N N . LEU A 1 95 ? 24.438 4.907 -22.588 1.00 55.72 95 LEU A N 1
ATOM 733 C CA . LEU A 1 95 ? 24.936 5.538 -23.811 1.00 55.72 95 LEU A CA 1
ATOM 734 C C . LEU A 1 95 ? 24.179 6.830 -24.198 1.00 55.72 95 LEU A C 1
ATOM 736 O O . LEU A 1 95 ? 24.749 7.657 -24.906 1.00 55.72 95 LEU A O 1
ATOM 740 N N . ASP A 1 96 ? 22.965 7.078 -23.680 1.00 56.03 96 ASP A N 1
ATOM 741 C CA . ASP A 1 96 ? 22.221 8.332 -23.926 1.00 56.03 96 ASP A CA 1
ATOM 742 C C . ASP A 1 96 ? 22.619 9.459 -22.958 1.00 56.03 96 ASP A C 1
ATOM 744 O O . ASP A 1 96 ? 22.528 10.646 -23.286 1.00 56.03 96 ASP A O 1
ATOM 748 N N . ALA A 1 97 ? 23.100 9.092 -21.765 1.00 54.72 97 ALA A N 1
ATOM 749 C CA . ALA A 1 97 ? 23.669 10.022 -20.789 1.00 54.72 97 ALA A CA 1
ATOM 750 C C . ALA A 1 97 ? 25.108 10.438 -21.154 1.00 54.72 97 ALA A C 1
ATOM 752 O O . ALA A 1 97 ? 25.533 11.544 -20.819 1.00 54.72 97 ALA A O 1
ATOM 753 N N . ILE A 1 98 ? 25.830 9.583 -21.890 1.00 56.62 98 ILE A N 1
ATOM 754 C CA . ILE A 1 98 ? 27.165 9.841 -22.455 1.00 56.62 98 ILE A CA 1
ATOM 755 C C . ILE A 1 98 ? 27.039 10.112 -23.971 1.00 56.62 98 ILE A C 1
ATOM 757 O O . ILE A 1 98 ? 27.867 9.689 -24.768 1.00 56.62 98 ILE A O 1
ATOM 761 N N . SER A 1 99 ? 25.999 10.831 -24.413 1.00 48.69 99 SER A N 1
ATOM 762 C CA . SER A 1 99 ? 25.993 11.443 -25.749 1.00 48.69 99 SER A CA 1
ATOM 763 C C . SER A 1 99 ? 26.525 12.880 -25.645 1.00 48.69 99 SER A C 1
ATOM 765 O O . SER A 1 99 ? 25.851 13.742 -25.068 1.00 48.69 99 SER A O 1
ATOM 767 N N . PRO A 1 100 ? 27.701 13.202 -26.224 1.00 56.34 100 PRO A N 1
ATOM 768 C CA . PRO A 1 100 ? 28.299 14.543 -26.173 1.00 56.34 100 PRO A CA 1
ATOM 769 C C . PRO A 1 100 ? 27.444 15.636 -26.842 1.00 56.34 100 PRO A C 1
ATOM 771 O O . PRO A 1 100 ? 27.730 16.826 -26.712 1.00 56.34 100 PRO A O 1
ATOM 774 N N . SER A 1 101 ? 26.380 15.257 -27.553 1.00 56.06 101 SER A N 1
ATOM 775 C CA . SER A 1 101 ? 25.533 16.160 -28.340 1.00 56.06 101 SER A CA 1
ATOM 776 C C . SER A 1 101 ? 24.629 17.085 -27.506 1.00 56.06 101 SER A C 1
ATOM 778 O O . SER A 1 101 ? 24.192 18.117 -28.014 1.00 56.06 101 SER A O 1
ATOM 780 N N . ARG A 1 102 ? 24.389 16.802 -26.212 1.00 53.06 102 ARG A N 1
ATOM 781 C CA . ARG A 1 102 ? 23.628 17.704 -25.311 1.00 53.06 102 ARG A CA 1
ATOM 782 C C . ARG A 1 102 ? 24.490 18.643 -24.464 1.00 53.06 102 ARG A C 1
ATOM 784 O O . ARG A 1 102 ? 23.941 19.500 -23.774 1.00 53.06 102 ARG A O 1
ATOM 791 N N . LEU A 1 103 ? 25.819 18.553 -24.541 1.00 53.81 103 LEU A N 1
ATOM 792 C CA . LEU A 1 103 ? 26.719 19.501 -23.866 1.00 53.81 103 LEU A CA 1
ATOM 793 C C . LEU A 1 103 ? 26.722 20.894 -24.528 1.00 53.81 103 LEU A C 1
ATOM 795 O O . LEU A 1 103 ? 27.146 21.865 -23.909 1.00 53.81 103 LEU A O 1
ATOM 799 N N . TRP A 1 104 ? 26.177 21.028 -25.743 1.00 54.94 104 TRP A N 1
ATOM 800 C CA . TRP A 1 104 ? 26.125 22.296 -26.486 1.00 54.94 104 TRP A CA 1
ATOM 801 C C . TRP A 1 104 ? 24.836 23.117 -26.313 1.00 54.94 104 TRP A C 1
ATOM 803 O O . TRP A 1 104 ? 24.800 24.274 -26.729 1.00 54.94 104 TRP A O 1
ATOM 813 N N . CYS A 1 105 ? 23.797 22.586 -25.655 1.00 55.53 105 CYS A N 1
ATOM 814 C CA . CYS A 1 105 ? 22.518 23.297 -25.474 1.00 55.53 105 CYS A CA 1
ATOM 815 C C . CYS A 1 105 ? 22.317 23.914 -24.079 1.00 55.53 105 CYS A C 1
ATOM 817 O O . CYS A 1 105 ? 21.248 24.442 -23.780 1.00 55.53 105 CYS A O 1
ATOM 819 N N . ARG A 1 106 ? 23.348 23.904 -23.227 1.00 53.19 106 ARG A N 1
ATOM 820 C CA . ARG A 1 106 ? 23.418 24.727 -22.011 1.00 53.19 106 ARG A CA 1
ATOM 821 C C . ARG A 1 106 ? 24.641 25.631 -22.075 1.00 53.19 106 ARG A C 1
ATOM 823 O O . ARG A 1 106 ? 25.587 25.490 -21.307 1.00 53.19 106 ARG A O 1
ATOM 830 N N . ARG A 1 107 ? 24.599 26.611 -22.983 1.00 48.19 107 ARG A N 1
ATOM 831 C CA . ARG A 1 107 ? 25.395 27.827 -22.793 1.00 48.19 107 ARG A CA 1
ATOM 832 C C . ARG A 1 107 ? 25.047 28.408 -21.410 1.00 48.19 107 ARG A C 1
ATOM 834 O O . ARG A 1 107 ? 23.860 28.560 -21.116 1.00 48.19 107 ARG A O 1
ATOM 841 N N . PRO A 1 108 ? 26.032 28.720 -20.554 1.00 44.62 108 PRO A N 1
ATOM 842 C CA . PRO A 1 108 ? 25.761 29.279 -19.241 1.00 44.62 108 PRO A CA 1
ATOM 843 C C . PRO A 1 108 ? 25.100 30.651 -19.392 1.00 44.62 108 PRO A C 1
ATOM 845 O O . PRO A 1 108 ? 25.656 31.557 -20.013 1.00 44.62 108 PRO A O 1
ATOM 848 N N . TRP A 1 109 ? 23.935 30.830 -18.768 1.00 54.59 109 TRP A N 1
ATOM 849 C CA . TRP A 1 109 ? 23.235 32.120 -18.670 1.00 54.59 109 TRP A CA 1
ATOM 850 C C . TRP A 1 109 ? 24.084 33.223 -17.989 1.00 54.59 109 TRP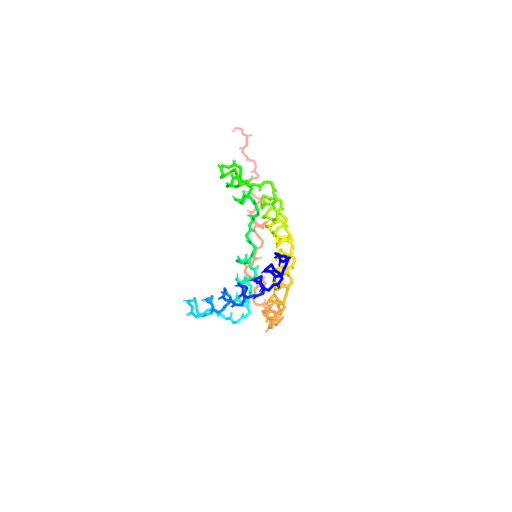 A C 1
ATOM 852 O O . TRP A 1 109 ? 23.808 34.410 -18.116 1.00 54.59 109 TRP A O 1
ATOM 862 N N . TRP A 1 110 ? 25.185 32.842 -17.336 1.00 54.66 110 TRP A N 1
ATOM 863 C CA . TRP A 1 110 ? 26.108 33.716 -16.607 1.00 54.66 110 TRP A CA 1
ATOM 864 C C . TRP A 1 110 ? 27.161 34.458 -17.456 1.00 54.66 110 TRP A C 1
ATOM 866 O O . TRP A 1 110 ? 27.994 35.171 -16.900 1.00 54.66 110 TRP A O 1
ATOM 876 N N . VAL A 1 111 ? 27.141 34.338 -18.790 1.00 57.06 111 VAL A N 1
ATOM 877 C CA . VAL A 1 111 ? 28.106 35.019 -19.691 1.00 57.06 111 VAL A CA 1
ATOM 878 C C . VAL A 1 111 ? 27.522 36.298 -20.328 1.00 57.06 111 VAL A C 1
ATOM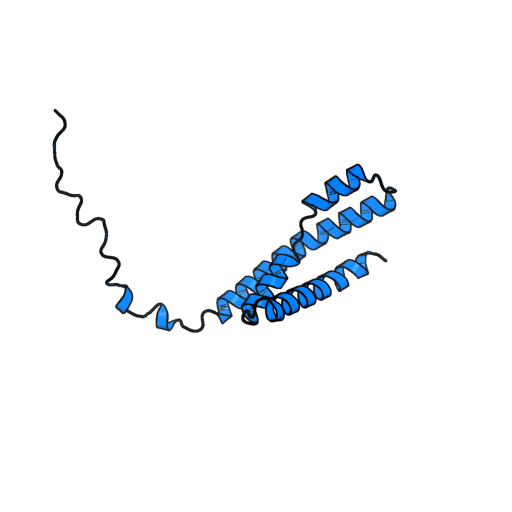 880 O O . VAL A 1 111 ? 28.082 36.841 -21.275 1.00 57.06 111 VAL A O 1
ATOM 883 N N . ARG A 1 112 ? 26.404 36.842 -19.814 1.00 53.47 112 ARG A N 1
ATOM 884 C CA . ARG A 1 112 ? 25.802 38.083 -20.361 1.00 53.47 112 ARG A CA 1
ATOM 885 C C . ARG A 1 112 ? 25.403 39.161 -19.346 1.00 53.47 112 ARG A C 1
ATOM 887 O O . ARG A 1 112 ? 24.728 40.110 -19.722 1.00 53.47 112 ARG A O 1
ATOM 894 N N . SER A 1 113 ? 25.834 39.077 -18.089 1.00 52.31 113 SER A N 1
ATOM 895 C CA . SER A 1 113 ? 25.422 40.026 -17.035 1.00 52.31 113 SER A CA 1
ATOM 896 C C . SER A 1 113 ? 26.571 40.825 -16.396 1.00 52.31 113 SER A C 1
ATOM 898 O O . SER A 1 113 ? 26.448 41.286 -15.266 1.00 52.31 113 SER A O 1
ATOM 900 N N . ARG A 1 114 ? 27.690 41.049 -17.107 1.00 54.00 114 ARG A N 1
ATOM 901 C CA . ARG A 1 114 ? 28.816 41.893 -16.631 1.00 54.00 114 ARG A CA 1
ATOM 902 C C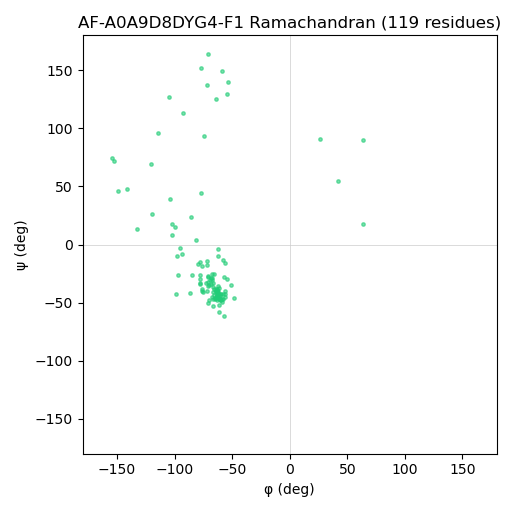 . ARG A 1 114 ? 28.894 43.313 -17.229 1.00 54.00 114 ARG A C 1
ATOM 904 O O . ARG A 1 114 ? 29.930 43.957 -17.093 1.00 54.00 114 ARG A O 1
ATOM 911 N N . THR A 1 115 ? 27.828 43.854 -17.831 1.00 58.28 115 THR A N 1
ATOM 912 C CA . THR A 1 115 ? 27.860 45.193 -18.478 1.00 58.28 115 THR A CA 1
ATOM 913 C C . THR A 1 115 ? 26.596 46.054 -18.289 1.00 58.28 115 THR A C 1
ATOM 915 O O . THR A 1 115 ? 26.104 46.655 -19.234 1.00 58.28 115 THR A O 1
ATOM 918 N N . GLN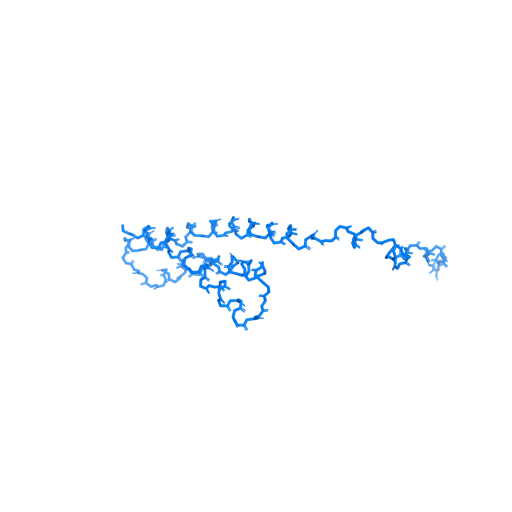 A 1 116 ? 26.093 46.165 -17.056 1.00 52.88 116 GLN A N 1
ATOM 919 C CA . GLN A 1 116 ? 25.169 47.232 -16.605 1.00 52.88 116 GLN A CA 1
ATOM 920 C C . GLN A 1 116 ? 25.422 47.507 -15.099 1.00 52.88 116 GLN A C 1
ATOM 922 O O . GLN A 1 116 ? 24.558 47.313 -14.258 1.00 52.88 116 GLN A O 1
ATOM 927 N N . ARG A 1 117 ? 26.655 47.641 -14.597 1.00 47.97 117 ARG A N 1
ATOM 928 C CA . ARG A 1 117 ? 27.486 48.858 -14.583 1.00 47.97 117 ARG A CA 1
ATOM 929 C C . ARG A 1 117 ? 26.682 50.182 -14.611 1.00 47.97 117 ARG A C 1
ATOM 931 O O . ARG A 1 117 ? 26.438 50.728 -15.674 1.00 47.97 117 ARG A O 1
ATOM 938 N N . TRP A 1 118 ? 26.376 50.688 -13.409 1.00 51.12 118 TRP A N 1
ATOM 939 C CA . TRP A 1 118 ? 26.132 52.099 -13.044 1.00 51.12 118 TRP A CA 1
ATOM 940 C C . TRP A 1 118 ? 24.931 52.837 -13.665 1.00 51.12 118 TRP A C 1
ATOM 942 O O . TRP A 1 118 ? 25.092 53.582 -14.627 1.00 51.12 118 TRP A O 1
ATOM 952 N N . ARG A 1 119 ? 23.761 52.785 -13.008 1.00 54.53 119 ARG A N 1
ATOM 953 C CA . ARG A 1 119 ? 22.816 53.920 -13.019 1.00 54.53 119 ARG A CA 1
ATOM 954 C C . ARG A 1 119 ? 21.940 53.962 -11.760 1.00 54.53 119 ARG A C 1
ATOM 956 O O . ARG A 1 119 ? 20.757 53.659 -11.802 1.00 54.53 119 ARG A O 1
ATOM 963 N N . TRP A 1 120 ? 22.563 54.324 -10.638 1.00 46.22 120 TRP A N 1
ATOM 964 C CA . TRP A 1 120 ? 21.886 54.870 -9.458 1.00 46.22 120 TRP A CA 1
ATOM 965 C C . TRP A 1 120 ? 22.360 56.316 -9.284 1.00 46.22 120 TRP A C 1
ATOM 967 O O . TRP A 1 120 ? 23.449 56.550 -8.760 1.00 46.22 120 TRP A O 1
ATOM 977 N N . ARG A 1 121 ? 21.574 57.256 -9.813 1.00 50.88 121 ARG A N 1
ATOM 978 C CA . ARG A 1 121 ? 21.480 58.676 -9.454 1.00 50.88 121 ARG A CA 1
ATOM 979 C C . ARG A 1 121 ? 20.209 59.232 -10.080 1.00 50.88 121 ARG A C 1
ATOM 981 O O . ARG A 1 121 ? 19.926 58.826 -11.231 1.00 50.88 121 ARG A O 1
#

pLDDT: mean 73.59, std 14.19, range [44.62, 90.88]

Radius of gyration: 24.96 Å; Cα contacts (8 Å, |Δi|>4): 71; chains: 1; bounding box: 48×74×50 Å

Nearest PDB structures (foldseek):
  4cz8-assembly1_B  TM=8.266E-01  e=4.441E-01  Pyrococcus abyssi GE5

Solvent-accessible surface area (backbone atoms only — not comparable to full-atom values): 7144 Å² total; per-residue (Å²): 122,71,72,58,53,54,74,51,46,50,61,50,49,27,52,51,41,18,50,48,38,30,74,75,67,70,43,57,69,60,59,13,51,37,52,9,30,53,66,60,42,54,65,40,81,60,54,55,60,50,48,67,73,66,65,61,60,70,74,57,46,55,49,54,54,54,53,37,55,56,47,30,63,54,26,50,55,49,26,52,53,43,45,51,52,40,53,57,69,68,54,81,50,69,63,69,79,68,42,78,79,65,70,73,79,63,73,68,83,81,81,76,76,89,82,79,82,86,87,89,130

Sequence (121 aa):
MVRRLVWIGGPINWIACTLLAHYLLGVSWPLAFLLGAILIVSGPTVVTPILDFARPQQRVRGILLWEGTMLDPIGGIFAIVIFQVVRVTTMESPLDAISPSRLWCRRPWWVRSRTQRWRWR

Mean predicted aligned error: 13.94 Å